Protein AF-A0AAW8AJW4-F1 (afdb_monomer_lite)

Foldseek 3Di:
DVVVVPPDDDDDDDPDLVCCVVPPQKDFDDDPNDTPDTGGSPVVVVVVVVVVVVVVVVVVVVVVVPPVVPPPDDDDDDDDDDDDD

Sequence (85 aa):
MAFRKSGCTILFCSHSPYHIRHLCDAALWLRGGQVAQFGPTEPVLAAYDLHTRERQEREQQSLEAPVAALQVSAGEGAGHQEVQP

Structure (mmCIF, N/CA/C/O backbone):
data_AF-A0AAW8AJW4-F1
#
_entry.id   AF-A0AAW8AJW4-F1
#
loop_
_atom_site.group_PDB
_atom_site.id
_atom_site.type_symbol
_atom_site.label_atom_id
_atom_site.label_alt_id
_atom_site.label_comp_id
_atom_site.label_asym_id
_atom_site.label_entity_id
_atom_site.label_seq_id
_atom_site.pdbx_PDB_ins_code
_atom_site.Cartn_x
_atom_site.Cartn_y
_atom_site.Cartn_z
_atom_site.occupancy
_atom_site.B_iso_or_equiv
_atom_site.auth_seq_id
_atom_site.auth_comp_id
_atom_site.auth_asym_id
_atom_site.auth_atom_id
_atom_site.pdbx_PDB_model_num
ATOM 1 N N . MET A 1 1 ? 18.700 2.926 -5.282 1.00 58.50 1 MET A N 1
ATOM 2 C CA . MET A 1 1 ? 17.840 2.567 -6.439 1.00 58.50 1 MET A CA 1
ATOM 3 C C . MET A 1 1 ? 18.330 1.358 -7.251 1.00 58.50 1 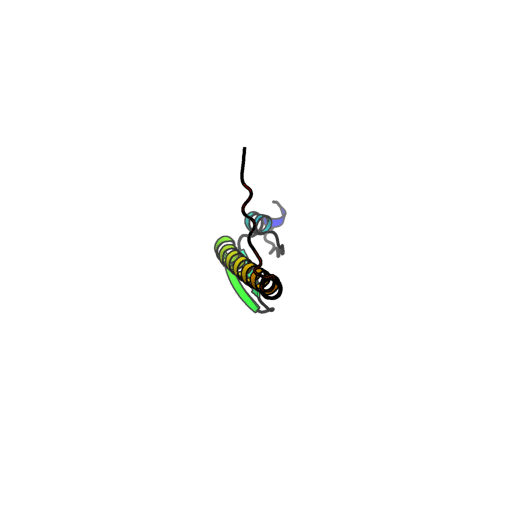MET A C 1
ATOM 5 O O . MET A 1 1 ? 17.523 0.825 -7.996 1.00 58.50 1 MET A O 1
ATOM 9 N N . ALA A 1 2 ? 19.591 0.903 -7.140 1.00 67.25 2 ALA A N 1
ATOM 10 C CA . ALA A 1 2 ? 20.111 -0.214 -7.951 1.00 67.25 2 ALA A CA 1
ATOM 11 C C . ALA A 1 2 ? 19.293 -1.515 -7.813 1.00 67.25 2 ALA A C 1
ATOM 13 O O . ALA A 1 2 ? 18.973 -2.141 -8.814 1.00 67.25 2 ALA A O 1
ATOM 14 N N . PHE A 1 3 ? 18.856 -1.844 -6.594 1.00 77.00 3 PHE A N 1
ATOM 15 C CA . PHE A 1 3 ? 18.075 -3.054 -6.304 1.00 77.00 3 PHE A CA 1
ATOM 16 C C . PHE A 1 3 ? 16.679 -3.070 -6.952 1.00 77.00 3 PHE A C 1
ATOM 18 O O . PHE A 1 3 ? 16.217 -4.104 -7.403 1.00 77.00 3 PHE A O 1
ATOM 25 N N . ARG A 1 4 ? 16.009 -1.913 -7.070 1.00 76.25 4 ARG A N 1
ATOM 26 C CA . ARG A 1 4 ? 14.719 -1.812 -7.786 1.00 76.25 4 ARG A CA 1
ATOM 27 C C . ARG A 1 4 ? 14.881 -1.985 -9.299 1.00 76.25 4 ARG A C 1
ATOM 29 O O . ARG A 1 4 ? 13.936 -2.345 -9.984 1.00 76.25 4 ARG A O 1
ATOM 36 N N . LYS A 1 5 ? 16.073 -1.687 -9.826 1.00 80.00 5 LYS A N 1
ATOM 37 C CA . LYS A 1 5 ? 16.371 -1.690 -11.264 1.00 80.00 5 LYS A CA 1
ATOM 38 C C . LYS A 1 5 ? 16.968 -3.011 -11.757 1.00 80.00 5 LYS A C 1
ATOM 40 O O . LYS A 1 5 ? 17.170 -3.151 -12.955 1.00 80.00 5 LYS A O 1
ATOM 45 N N . SER A 1 6 ? 17.237 -3.974 -10.873 1.00 85.62 6 SER A N 1
ATOM 46 C CA . SER A 1 6 ? 17.854 -5.260 -11.229 1.00 85.62 6 SER A CA 1
ATOM 47 C C . SER A 1 6 ? 16.864 -6.318 -11.734 1.00 85.62 6 SER A C 1
ATOM 49 O O . SER A 1 6 ? 17.231 -7.482 -11.838 1.00 85.62 6 SER A O 1
ATOM 51 N N . GLY A 1 7 ? 15.613 -5.945 -12.029 1.00 83.81 7 GLY A N 1
ATOM 52 C CA . GLY A 1 7 ? 14.612 -6.854 -12.602 1.00 83.81 7 GLY A CA 1
ATOM 53 C C . GLY A 1 7 ? 14.054 -7.903 -11.633 1.00 83.81 7 GLY A C 1
ATOM 54 O O . GLY A 1 7 ? 13.451 -8.874 -12.079 1.00 83.81 7 GLY A O 1
ATOM 55 N N . CYS A 1 8 ? 14.244 -7.735 -10.321 1.00 88.12 8 CYS A N 1
ATOM 56 C CA . CYS A 1 8 ? 13.644 -8.603 -9.310 1.00 88.12 8 CYS A CA 1
ATOM 57 C C . CYS A 1 8 ? 12.313 -8.036 -8.791 1.00 88.12 8 CYS A C 1
ATOM 59 O O . CYS A 1 8 ? 12.097 -6.823 -8.767 1.00 88.12 8 CYS A O 1
ATOM 61 N N . THR A 1 9 ? 11.422 -8.919 -8.337 1.00 89.44 9 THR A N 1
ATOM 62 C CA . THR A 1 9 ? 10.206 -8.529 -7.613 1.00 89.44 9 THR A CA 1
ATOM 63 C C . THR A 1 9 ? 10.545 -8.259 -6.151 1.00 89.44 9 THR A C 1
ATOM 65 O O . THR A 1 9 ? 11.167 -9.088 -5.490 1.00 89.44 9 THR A O 1
ATOM 68 N N . ILE A 1 10 ? 10.111 -7.109 -5.636 1.00 91.25 10 ILE A N 1
ATOM 69 C CA . ILE A 1 10 ? 10.328 -6.703 -4.246 1.00 91.25 10 ILE A CA 1
ATOM 70 C C . ILE A 1 10 ? 8.972 -6.638 -3.549 1.00 91.25 10 ILE A C 1
ATOM 72 O O . ILE A 1 10 ? 8.076 -5.930 -4.003 1.00 91.25 10 ILE A O 1
ATOM 76 N N . LEU A 1 11 ? 8.845 -7.348 -2.428 1.00 93.12 11 LEU A N 1
ATOM 77 C CA . LEU A 1 11 ? 7.714 -7.209 -1.518 1.00 93.12 11 LEU A CA 1
ATOM 78 C C . LEU A 1 11 ? 8.136 -6.345 -0.328 1.00 93.12 11 LEU A C 1
ATOM 80 O O . LEU A 1 11 ? 9.089 -6.671 0.377 1.00 93.12 11 LEU A O 1
ATOM 84 N N . PHE A 1 12 ? 7.415 -5.250 -0.108 1.00 94.31 12 PHE A N 1
ATOM 85 C CA . PHE A 1 12 ? 7.612 -4.347 1.021 1.00 94.31 12 PHE A CA 1
ATOM 86 C C . PHE A 1 12 ? 6.316 -4.260 1.831 1.00 94.31 12 PHE A C 1
ATOM 88 O O . PHE A 1 12 ? 5.242 -4.109 1.251 1.00 94.31 12 PHE A O 1
ATOM 95 N N . CYS A 1 13 ? 6.407 -4.350 3.161 1.00 94.25 13 CYS A N 1
ATOM 96 C CA . CYS A 1 13 ? 5.274 -4.159 4.063 1.00 94.25 13 CYS A CA 1
ATOM 97 C C . CYS A 1 13 ? 5.618 -3.077 5.096 1.00 94.25 13 CYS A C 1
ATOM 99 O O . CYS A 1 13 ? 6.730 -3.018 5.622 1.00 94.25 13 CYS A O 1
ATOM 101 N N . SER A 1 14 ? 4.678 -2.169 5.347 1.00 94.06 14 SER A N 1
ATOM 102 C CA . SER A 1 14 ? 4.827 -1.098 6.328 1.00 94.06 14 SER A CA 1
ATOM 103 C C . SER A 1 14 ? 3.455 -0.638 6.800 1.00 94.06 14 SER A C 1
ATOM 105 O O . SER A 1 14 ? 2.464 -0.809 6.099 1.00 94.06 14 SER A O 1
ATOM 107 N N . HIS A 1 15 ? 3.416 -0.003 7.967 1.00 91.62 15 HIS A N 1
ATOM 108 C CA . HIS A 1 15 ? 2.241 0.718 8.457 1.00 91.62 15 HIS A CA 1
ATOM 109 C C . HIS A 1 15 ? 2.288 2.213 8.122 1.00 91.62 15 HIS A C 1
ATOM 111 O O . HIS A 1 15 ? 1.344 2.930 8.426 1.00 91.62 15 HIS A O 1
ATOM 117 N N . SER A 1 16 ? 3.383 2.697 7.523 1.00 95.06 16 SER A N 1
ATOM 118 C CA . SER A 1 16 ? 3.550 4.099 7.140 1.00 95.06 16 SER A CA 1
ATOM 119 C C . SER A 1 16 ? 3.095 4.315 5.694 1.00 95.06 16 SER A C 1
ATOM 121 O O . SER A 1 16 ? 3.793 3.866 4.775 1.00 95.06 16 SER A O 1
ATOM 123 N N . PRO A 1 17 ? 1.994 5.056 5.451 1.00 94.31 17 PRO A N 1
ATOM 124 C CA . PRO A 1 17 ? 1.572 5.400 4.096 1.00 94.31 17 PRO A CA 1
ATOM 125 C C . PRO A 1 17 ? 2.654 6.173 3.335 1.00 94.31 17 PRO A C 1
ATOM 127 O O . PRO A 1 17 ? 2.789 6.021 2.125 1.00 94.31 17 PRO A O 1
ATOM 130 N N . TYR A 1 18 ? 3.470 6.968 4.040 1.00 96.19 18 TYR A N 1
ATOM 131 C CA . TYR A 1 18 ? 4.595 7.692 3.449 1.00 96.19 18 TYR A CA 1
ATOM 132 C C . TYR A 1 18 ? 5.610 6.735 2.809 1.00 96.19 18 TYR A C 1
ATOM 134 O O . TYR A 1 18 ? 5.961 6.915 1.644 1.00 96.19 18 TYR A O 1
ATOM 142 N N . HIS A 1 19 ? 6.043 5.684 3.516 1.00 95.56 19 HIS A N 1
ATOM 143 C CA . HIS A 1 19 ? 7.000 4.722 2.957 1.00 95.56 19 HIS A CA 1
ATOM 144 C C . HIS A 1 19 ? 6.417 3.951 1.773 1.00 95.56 19 HIS A C 1
ATOM 146 O O . HIS A 1 19 ? 7.108 3.760 0.774 1.00 95.56 19 HIS A O 1
ATOM 152 N N . ILE A 1 20 ? 5.146 3.552 1.859 1.00 96.12 20 ILE A N 1
ATOM 153 C CA . ILE A 1 20 ? 4.476 2.819 0.781 1.00 96.12 20 ILE A CA 1
ATOM 154 C C . ILE A 1 20 ? 4.406 3.689 -0.484 1.00 96.12 20 ILE A C 1
ATOM 156 O O . ILE A 1 20 ? 4.814 3.228 -1.548 1.00 96.12 20 ILE A O 1
ATOM 160 N N . ARG A 1 21 ? 4.007 4.967 -0.369 1.00 95.44 21 ARG A N 1
ATOM 161 C CA . ARG A 1 21 ? 3.956 5.912 -1.506 1.00 95.44 21 ARG A CA 1
ATOM 162 C C . ARG A 1 21 ? 5.296 6.081 -2.221 1.00 95.44 21 ARG A C 1
ATOM 164 O O . ARG A 1 21 ? 5.327 6.193 -3.439 1.00 95.44 21 ARG A O 1
ATOM 171 N N . HIS A 1 22 ? 6.403 6.111 -1.479 1.00 94.12 22 HIS A N 1
ATOM 172 C CA . HIS A 1 22 ? 7.724 6.379 -2.060 1.00 94.12 22 HIS A CA 1
ATOM 173 C C . HIS A 1 22 ? 8.413 5.128 -2.626 1.00 94.12 22 HIS A C 1
ATOM 175 O O . HIS A 1 22 ? 9.308 5.247 -3.470 1.00 94.12 22 HIS A O 1
ATOM 181 N N . LEU A 1 23 ? 8.047 3.935 -2.147 1.00 92.50 23 LEU A N 1
ATOM 182 C CA . LEU A 1 23 ? 8.754 2.690 -2.463 1.00 92.50 23 LEU A CA 1
ATOM 183 C C . LEU A 1 23 ? 7.976 1.754 -3.391 1.00 92.50 23 LEU A C 1
ATOM 185 O O . LEU A 1 23 ? 8.614 0.988 -4.115 1.00 92.50 23 LEU A O 1
ATOM 189 N N . CYS A 1 24 ? 6.644 1.805 -3.376 1.00 94.38 24 CYS A N 1
ATOM 190 C CA . CYS A 1 24 ? 5.790 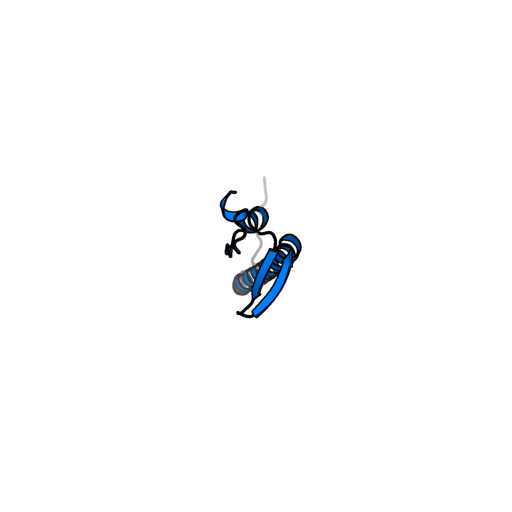0.833 -4.048 1.00 94.38 24 CYS A CA 1
ATOM 191 C C . CYS A 1 24 ? 5.094 1.426 -5.275 1.00 94.38 24 CYS A C 1
ATOM 193 O O . CYS A 1 24 ? 4.458 2.476 -5.199 1.00 94.38 24 CYS A O 1
ATOM 195 N N . ASP A 1 25 ? 5.140 0.690 -6.384 1.00 93.94 25 ASP A N 1
ATOM 196 C CA . ASP A 1 25 ? 4.414 1.023 -7.616 1.00 93.94 25 ASP A CA 1
ATOM 197 C C . ASP A 1 25 ? 2.952 0.512 -7.569 1.00 93.94 25 ASP A C 1
ATOM 199 O O . ASP A 1 25 ? 2.043 1.096 -8.160 1.00 93.94 25 ASP A O 1
ATOM 203 N N . ALA A 1 26 ? 2.719 -0.561 -6.806 1.00 96.44 26 ALA A N 1
ATOM 204 C CA . ALA A 1 26 ? 1.417 -1.149 -6.514 1.00 96.44 26 ALA A CA 1
ATOM 205 C C . ALA A 1 26 ? 1.343 -1.573 -5.039 1.00 96.44 26 ALA A C 1
ATOM 207 O O . ALA A 1 26 ? 2.368 -1.864 -4.418 1.00 96.44 26 ALA A O 1
ATOM 208 N N . ALA A 1 27 ? 0.131 -1.654 -4.492 1.00 98.06 27 ALA A N 1
ATOM 209 C CA . ALA A 1 27 ? -0.122 -2.049 -3.112 1.00 98.06 27 ALA A CA 1
ATOM 210 C C . ALA A 1 27 ? -1.216 -3.123 -3.015 1.00 98.06 27 ALA A C 1
ATOM 212 O O . ALA A 1 27 ? -2.162 -3.154 -3.804 1.00 98.06 27 ALA A O 1
ATOM 213 N N . LEU A 1 28 ? -1.075 -3.993 -2.013 1.00 97.81 28 LEU A N 1
ATOM 214 C CA . LEU A 1 28 ? -2.048 -5.006 -1.612 1.00 97.81 28 LEU A CA 1
ATOM 215 C C . LEU A 1 28 ? -2.517 -4.685 -0.194 1.00 97.81 28 LEU A C 1
ATOM 217 O O . LEU A 1 28 ? -1.723 -4.746 0.745 1.00 97.81 28 LEU A O 1
ATOM 221 N N . TRP A 1 29 ? -3.798 -4.372 -0.030 1.00 97.44 29 TRP A N 1
ATOM 222 C CA . TRP A 1 29 ? -4.403 -4.192 1.284 1.00 97.44 29 TRP A CA 1
ATOM 223 C C . TRP A 1 29 ? -5.155 -5.458 1.706 1.00 97.44 29 TRP A C 1
ATOM 225 O O . TRP A 1 29 ? -6.014 -5.970 0.983 1.00 97.44 29 TRP A O 1
ATOM 235 N N . LEU A 1 30 ? -4.835 -5.942 2.907 1.00 96.12 30 LEU A N 1
ATOM 236 C CA . LEU A 1 30 ? -5.497 -7.067 3.554 1.00 96.12 30 LEU A CA 1
ATOM 237 C C . LEU A 1 30 ? -6.390 -6.600 4.707 1.00 96.12 30 LEU A C 1
ATOM 239 O O . LEU A 1 30 ? -5.980 -5.789 5.540 1.00 96.12 30 LEU A O 1
ATOM 243 N N . ARG A 1 31 ? -7.584 -7.184 4.806 1.00 95.06 31 ARG A N 1
ATOM 244 C CA . ARG A 1 31 ? -8.523 -6.993 5.916 1.00 95.06 31 ARG A CA 1
ATOM 245 C C . ARG A 1 31 ? -9.010 -8.352 6.403 1.00 95.06 31 ARG A C 1
ATOM 247 O O . ARG A 1 31 ? -9.584 -9.114 5.635 1.00 95.06 31 ARG A O 1
ATOM 254 N N . GLY A 1 32 ? -8.749 -8.671 7.672 1.00 94.12 32 GLY A N 1
ATOM 255 C CA . GLY A 1 32 ? -9.134 -9.965 8.253 1.00 94.12 32 GLY A CA 1
ATOM 256 C C . GLY A 1 32 ? -8.535 -11.174 7.520 1.00 94.12 32 GLY A C 1
ATOM 257 O O . GLY A 1 32 ? -9.197 -12.194 7.388 1.00 94.12 32 GLY A O 1
ATOM 258 N N . GLY A 1 33 ? -7.318 -11.040 6.981 1.00 95.88 33 GLY A N 1
ATOM 259 C CA . GLY A 1 33 ? -6.659 -12.091 6.194 1.00 95.88 33 GLY A CA 1
ATOM 260 C C . GLY A 1 33 ? -7.138 -12.216 4.742 1.00 95.88 33 GLY A C 1
ATOM 261 O O . GLY A 1 33 ? -6.640 -13.073 4.021 1.00 95.88 33 GLY A O 1
ATOM 262 N N . GLN A 1 34 ? -8.065 -11.366 4.291 1.00 97.56 34 GLN A N 1
ATOM 263 C CA . GLN A 1 34 ? -8.580 -11.366 2.919 1.00 97.56 34 GLN A CA 1
ATOM 264 C C . GLN A 1 34 ? -8.118 -10.131 2.148 1.00 97.56 34 GLN A C 1
ATOM 266 O O . GLN A 1 34 ? -7.933 -9.062 2.729 1.00 97.56 34 GLN A O 1
ATOM 271 N N . VAL A 1 35 ? -7.962 -10.266 0.830 1.00 97.88 35 VAL A N 1
ATOM 272 C CA . VAL A 1 35 ? -7.657 -9.135 -0.053 1.00 97.88 35 VAL A CA 1
ATOM 273 C C . VAL A 1 35 ? -8.854 -8.195 -0.097 1.00 97.88 35 VAL A C 1
ATOM 275 O O . VAL A 1 35 ? -9.913 -8.555 -0.600 1.00 97.88 35 VAL A O 1
ATOM 278 N N . ALA A 1 36 ? -8.674 -6.987 0.431 1.00 97.94 36 ALA A N 1
ATOM 279 C CA . ALA A 1 36 ? -9.674 -5.930 0.353 1.00 97.94 36 ALA A CA 1
ATOM 280 C C . ALA A 1 36 ? -9.518 -5.125 -0.943 1.00 97.94 36 ALA A C 1
ATOM 282 O O . ALA A 1 36 ? -10.512 -4.796 -1.584 1.00 97.94 36 ALA A O 1
ATOM 283 N N . GLN A 1 37 ? -8.274 -4.844 -1.347 1.00 98.50 37 GLN A N 1
ATOM 284 C CA . GLN A 1 37 ? -7.965 -4.166 -2.604 1.00 98.50 37 GLN A CA 1
ATOM 285 C C . GLN A 1 37 ? -6.527 -4.461 -3.050 1.00 98.50 37 GLN A C 1
ATOM 287 O O . GLN A 1 37 ? -5.624 -4.591 -2.223 1.00 98.50 37 GLN A O 1
ATOM 292 N N . PHE A 1 38 ? -6.311 -4.528 -4.362 1.00 98.19 38 PHE A N 1
ATOM 293 C CA . PHE A 1 38 ? -4.995 -4.632 -4.990 1.00 98.19 38 PHE A CA 1
ATOM 294 C C . PHE A 1 38 ? -4.946 -3.741 -6.233 1.00 98.19 38 PHE A C 1
ATOM 296 O O . PHE A 1 38 ? -5.900 -3.729 -7.011 1.00 98.19 38 PHE A O 1
ATOM 303 N N . GLY A 1 39 ? -3.862 -2.993 -6.427 1.00 98.25 39 GLY A N 1
ATOM 304 C CA . GLY A 1 39 ? -3.719 -2.107 -7.584 1.00 98.25 39 GLY A CA 1
ATOM 305 C C . GLY A 1 39 ? -2.663 -1.022 -7.380 1.00 98.25 39 GLY A C 1
ATOM 306 O O . GLY A 1 39 ? -1.788 -1.187 -6.528 1.00 98.25 39 GLY A O 1
ATOM 307 N N . PRO A 1 40 ? -2.727 0.087 -8.143 1.00 98.44 40 PRO A N 1
ATOM 308 C CA . PRO A 1 40 ? -1.837 1.229 -7.952 1.00 98.44 40 PRO A CA 1
ATOM 309 C C . PRO A 1 40 ? -1.851 1.723 -6.500 1.00 98.44 40 PRO A C 1
ATOM 311 O O . PRO A 1 40 ? -2.886 1.676 -5.831 1.00 98.44 40 PRO A O 1
ATOM 314 N N . THR A 1 41 ? -0.706 2.204 -6.016 1.00 98.00 41 THR A N 1
ATOM 315 C CA . THR A 1 41 ? -0.515 2.559 -4.601 1.00 98.00 41 THR A CA 1
ATOM 316 C C . THR A 1 41 ? -1.524 3.593 -4.091 1.00 98.00 41 THR A C 1
ATOM 318 O O . THR A 1 41 ? -2.113 3.391 -3.032 1.00 98.00 41 THR A O 1
ATOM 321 N N . GLU A 1 42 ? -1.770 4.673 -4.837 1.00 98.12 42 GLU A N 1
ATOM 322 C CA . GLU A 1 42 ? -2.581 5.794 -4.337 1.00 98.12 42 GLU A CA 1
ATOM 323 C C . GLU A 1 42 ? -4.058 5.422 -4.090 1.00 98.12 42 GLU A C 1
ATOM 325 O O . GLU A 1 42 ? -4.541 5.661 -2.982 1.00 98.12 42 GLU A O 1
ATOM 330 N N . PRO A 1 43 ? -4.779 4.766 -5.026 1.00 98.38 43 PRO A N 1
ATOM 331 C CA . PRO A 1 43 ? -6.147 4.309 -4.770 1.00 98.38 43 PRO A CA 1
ATOM 332 C C . PRO A 1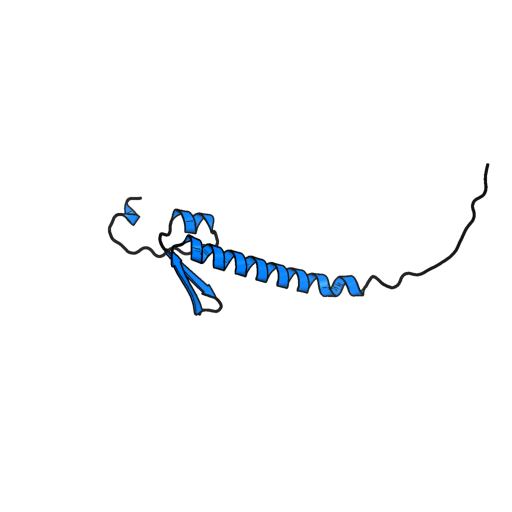 43 ? -6.267 3.308 -3.616 1.00 98.38 43 PRO A C 1
ATOM 334 O O . PRO A 1 43 ? -7.260 3.324 -2.893 1.00 98.38 43 PRO A O 1
ATOM 337 N N . VAL A 1 44 ? -5.278 2.424 -3.445 1.00 98.38 44 VAL A N 1
ATOM 338 C CA . VAL A 1 44 ? -5.283 1.423 -2.365 1.00 98.38 44 VAL A CA 1
ATOM 339 C C . VAL A 1 44 ? -5.063 2.097 -1.011 1.00 98.38 44 VAL A C 1
ATOM 341 O O . VAL A 1 44 ? -5.764 1.785 -0.050 1.00 98.38 44 VAL A O 1
ATOM 344 N N . LEU A 1 45 ? -4.129 3.050 -0.932 1.00 97.88 45 LEU A N 1
ATOM 345 C CA . LEU A 1 45 ? -3.898 3.823 0.288 1.00 97.88 45 LEU A CA 1
ATOM 346 C C . LEU A 1 45 ? -5.093 4.703 0.647 1.00 97.88 45 LEU A C 1
ATOM 348 O O . LEU A 1 45 ? -5.446 4.768 1.818 1.00 97.88 45 LEU A O 1
ATOM 352 N N . ALA A 1 46 ? -5.756 5.321 -0.333 1.00 97.81 46 ALA A N 1
ATOM 353 C CA . ALA A 1 46 ? -6.961 6.109 -0.080 1.00 97.81 46 ALA A CA 1
ATOM 354 C C . ALA A 1 46 ? -8.076 5.266 0.571 1.00 97.81 46 ALA A C 1
ATOM 356 O O . ALA A 1 46 ? -8.686 5.698 1.550 1.00 97.81 46 ALA A O 1
ATOM 357 N N . ALA A 1 47 ? -8.306 4.046 0.074 1.00 97.75 47 ALA A N 1
ATOM 358 C CA . ALA A 1 47 ? -9.280 3.126 0.660 1.00 97.75 47 ALA A CA 1
ATOM 359 C C . ALA A 1 47 ? -8.873 2.647 2.066 1.00 97.75 47 ALA A C 1
ATOM 361 O O . ALA A 1 47 ? -9.714 2.583 2.966 1.00 97.75 47 ALA A O 1
ATOM 362 N N . TYR A 1 48 ? -7.585 2.355 2.275 1.00 96.94 48 TYR A N 1
ATOM 363 C CA . TYR A 1 48 ? -7.048 1.992 3.588 1.00 96.94 48 TYR A CA 1
ATOM 364 C C . TYR A 1 48 ? -7.183 3.130 4.614 1.00 96.94 48 TYR A C 1
ATOM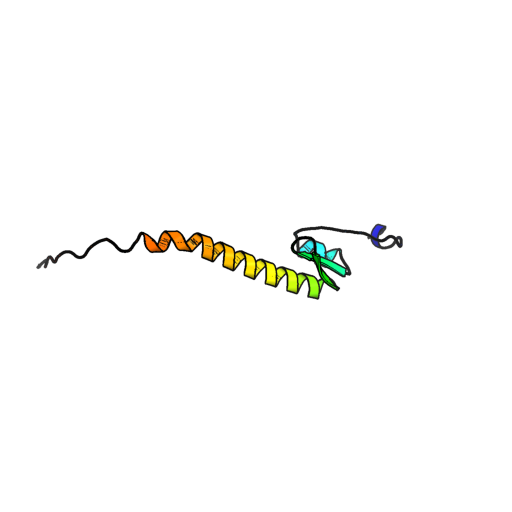 366 O O . TYR A 1 48 ? -7.593 2.891 5.753 1.00 96.94 48 TYR A O 1
ATOM 374 N N . ASP A 1 49 ? -6.864 4.365 4.219 1.00 96.50 49 ASP A N 1
ATOM 375 C CA . ASP A 1 49 ? -6.935 5.548 5.080 1.00 96.50 49 ASP A CA 1
ATOM 376 C C . ASP A 1 49 ? -8.385 5.828 5.499 1.00 96.50 49 ASP A C 1
ATOM 378 O O . ASP A 1 49 ? -8.641 6.073 6.680 1.00 96.50 49 ASP A O 1
ATOM 382 N N . LEU A 1 50 ? -9.342 5.728 4.566 1.00 97.00 50 LEU A N 1
ATOM 383 C CA . LEU A 1 50 ? -10.770 5.845 4.873 1.00 97.00 50 LEU A CA 1
ATOM 384 C C . LEU A 1 50 ? -11.202 4.794 5.903 1.00 97.00 50 LEU A C 1
ATOM 386 O O . LEU A 1 50 ? -11.752 5.144 6.945 1.00 97.00 50 LEU A O 1
ATOM 390 N N . HIS A 1 51 ? -10.869 3.523 5.664 1.00 95.56 51 HIS A N 1
ATOM 391 C CA . HIS A 1 51 ? -11.208 2.443 6.589 1.00 95.56 51 HIS A CA 1
ATOM 392 C C . HIS A 1 51 ? -10.596 2.642 7.983 1.00 95.56 51 HIS A C 1
ATOM 394 O O . HIS A 1 51 ? -11.232 2.361 8.999 1.00 95.56 51 HIS A O 1
ATOM 400 N N . THR A 1 52 ? -9.352 3.119 8.046 1.00 94.00 52 THR A N 1
ATOM 401 C CA . THR A 1 52 ? -8.649 3.357 9.312 1.00 94.00 52 THR A CA 1
ATOM 402 C C . THR A 1 52 ? -9.327 4.463 10.118 1.00 94.00 52 THR A C 1
ATOM 404 O O . THR A 1 52 ? -9.509 4.300 11.324 1.00 94.00 52 THR A O 1
ATOM 407 N N . ARG A 1 53 ? -9.765 5.544 9.460 1.00 94.94 53 ARG A N 1
ATOM 408 C CA . ARG A 1 53 ? -10.522 6.633 10.100 1.00 94.94 53 ARG A CA 1
ATOM 409 C C . ARG A 1 53 ? -11.854 6.139 10.658 1.00 94.94 53 ARG A C 1
ATOM 411 O O . ARG A 1 53 ? -12.107 6.309 11.844 1.00 94.94 53 ARG A O 1
ATOM 418 N N . GLU A 1 54 ? -12.638 5.423 9.852 1.00 95.50 54 GLU A N 1
ATOM 419 C CA . GLU A 1 54 ? -13.921 4.843 10.288 1.00 95.50 54 GLU A CA 1
ATOM 420 C C . GLU A 1 54 ? -13.748 3.901 11.492 1.00 95.50 54 GLU A C 1
ATOM 422 O O . GLU A 1 54 ? -14.574 3.854 12.406 1.00 95.50 54 GLU A O 1
ATOM 427 N N . ARG A 1 55 ? -12.661 3.119 11.515 1.00 93.50 55 ARG A N 1
ATOM 428 C CA . ARG A 1 55 ? -12.343 2.220 12.633 1.00 93.50 55 ARG A CA 1
ATOM 429 C C . ARG A 1 55 ? -12.016 2.991 13.911 1.00 93.50 55 ARG A C 1
ATOM 431 O O . ARG A 1 55 ? -12.530 2.608 14.960 1.00 93.50 55 ARG A O 1
ATOM 438 N N . GLN A 1 56 ? -11.212 4.049 13.811 1.00 93.62 56 GLN A N 1
ATOM 439 C CA . GLN A 1 56 ? -10.846 4.911 14.940 1.00 93.62 56 GLN A CA 1
ATOM 440 C C . GLN A 1 56 ? -12.062 5.641 15.512 1.00 93.62 56 GLN A C 1
ATOM 442 O O . GLN A 1 56 ? -12.253 5.645 16.723 1.00 93.62 56 GLN A O 1
ATOM 447 N N . GLU A 1 57 ? -12.927 6.189 14.657 1.00 94.75 57 GLU A N 1
ATOM 448 C CA . GLU A 1 57 ? -14.163 6.858 15.082 1.00 94.75 57 GLU A CA 1
ATOM 449 C C . GLU A 1 57 ? -15.078 5.910 15.867 1.00 94.75 57 GLU A C 1
ATOM 451 O O . GLU A 1 57 ? -15.577 6.264 16.936 1.00 94.75 57 GLU A O 1
ATOM 456 N N . ARG A 1 58 ? -15.254 4.670 15.388 1.00 92.56 58 ARG A N 1
ATOM 457 C CA . ARG A 1 58 ? -16.053 3.660 16.102 1.00 92.56 58 ARG A CA 1
ATOM 458 C C . ARG A 1 58 ? -15.442 3.256 17.443 1.00 92.56 58 ARG A C 1
ATOM 460 O O . ARG A 1 58 ? -16.182 2.964 18.379 1.00 92.56 58 ARG A O 1
ATOM 467 N N . GLU A 1 59 ? -14.118 3.181 17.525 1.00 91.50 59 GLU A N 1
ATOM 468 C CA . GLU A 1 59 ? -13.410 2.861 18.767 1.00 91.50 59 GLU A CA 1
ATOM 469 C C . GLU A 1 59 ? -13.552 4.001 19.783 1.00 91.50 59 GLU A C 1
ATOM 471 O O . GLU A 1 59 ? -13.958 3.758 20.919 1.00 91.50 59 GLU A O 1
ATOM 476 N N . GLN A 1 60 ? -13.364 5.247 19.344 1.00 88.00 60 GLN A N 1
ATOM 477 C CA . GLN A 1 60 ? -13.545 6.447 20.162 1.00 88.00 60 GLN A CA 1
ATOM 478 C C . GLN A 1 60 ? -14.971 6.543 20.733 1.00 88.00 60 GLN A C 1
ATOM 480 O O . GLN A 1 60 ? -15.149 6.699 21.939 1.00 88.00 60 GLN A O 1
ATOM 485 N N . GLN A 1 61 ? -15.995 6.342 19.896 1.00 87.25 61 GLN A N 1
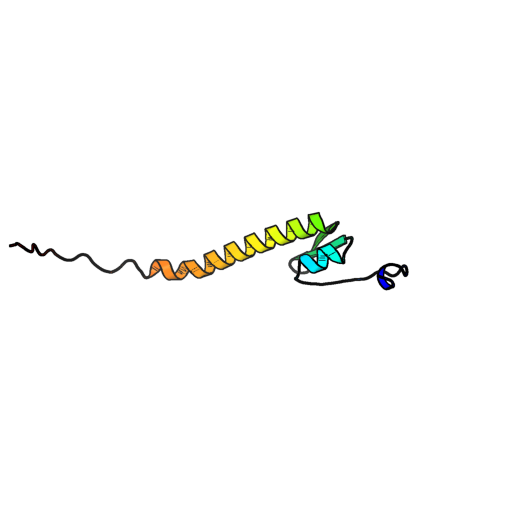ATOM 486 C CA . GLN A 1 61 ? -17.399 6.329 20.331 1.00 87.25 61 GLN A CA 1
ATOM 487 C C . GLN A 1 61 ? -17.688 5.233 21.367 1.00 87.25 61 GLN A C 1
ATOM 489 O O . GLN A 1 61 ? -18.488 5.434 22.281 1.00 87.25 61 GLN A O 1
ATOM 494 N N . SER A 1 62 ? -17.038 4.072 21.248 1.00 83.69 62 SER A N 1
ATOM 495 C CA . SER A 1 62 ? -17.217 2.974 22.204 1.00 83.69 62 SER A CA 1
ATOM 496 C C . SER A 1 62 ? -16.580 3.247 23.572 1.00 83.69 62 SER A C 1
ATOM 498 O O . SER A 1 62 ? -17.084 2.757 24.582 1.00 83.69 62 SER A O 1
ATOM 500 N N . LEU A 1 63 ? -15.515 4.056 23.617 1.00 77.38 63 LEU A N 1
ATOM 501 C CA . LEU A 1 63 ? -14.826 4.452 24.849 1.00 77.38 63 LEU A CA 1
ATOM 502 C C . LEU A 1 63 ? -15.544 5.591 25.592 1.00 77.38 63 LEU A C 1
ATOM 504 O O . LEU A 1 63 ? -15.470 5.653 26.816 1.00 77.38 63 LEU A O 1
ATOM 508 N N . GLU A 1 64 ? -16.259 6.468 24.883 1.00 67.00 64 GLU A N 1
ATOM 509 C CA . GLU A 1 64 ? -16.983 7.607 25.478 1.00 67.00 64 GLU A CA 1
ATOM 510 C C . GLU A 1 64 ? -18.367 7.226 26.048 1.00 67.00 64 GLU A C 1
ATOM 512 O O . GLU A 1 64 ? -18.891 7.895 26.942 1.00 67.00 64 GLU A O 1
ATOM 517 N N . ALA A 1 65 ? -18.937 6.102 25.606 1.00 60.75 65 ALA A N 1
ATOM 518 C CA . ALA A 1 65 ? -20.269 5.634 25.995 1.00 60.75 65 ALA A CA 1
ATOM 519 C C . ALA A 1 65 ? -20.508 5.320 27.499 1.00 60.75 65 ALA A C 1
ATOM 521 O O . ALA A 1 65 ? -21.659 5.452 27.921 1.00 60.75 65 ALA A O 1
ATOM 522 N N . PRO A 1 66 ? -19.528 4.943 28.354 1.00 55.22 66 PRO A N 1
ATOM 523 C CA . PRO A 1 66 ? -19.809 4.685 29.768 1.00 55.22 66 PRO A CA 1
ATOM 524 C C . PRO A 1 66 ? -19.678 5.916 30.683 1.00 55.22 66 PRO A C 1
ATOM 526 O O . PRO A 1 66 ? -20.118 5.850 31.829 1.00 55.22 66 PRO A O 1
ATOM 529 N N . VAL A 1 67 ? -19.094 7.034 30.229 1.00 55.59 67 VAL A N 1
ATOM 530 C CA . VAL A 1 67 ? -18.773 8.176 31.119 1.00 55.59 67 VAL A CA 1
ATOM 531 C C . VAL A 1 67 ? -19.919 9.191 31.209 1.00 55.59 67 VAL A C 1
ATOM 533 O O . VAL A 1 67 ? -20.166 9.753 32.274 1.00 55.59 67 VAL A O 1
ATOM 536 N N . ALA A 1 68 ? -20.686 9.369 30.128 1.00 55.00 68 ALA A N 1
ATOM 537 C CA . ALA A 1 68 ? -21.815 10.305 30.091 1.00 55.00 68 ALA A CA 1
ATOM 538 C C . ALA A 1 68 ? -22.998 9.882 30.990 1.00 55.00 68 ALA A C 1
ATOM 540 O O . ALA A 1 68 ? -23.788 10.724 31.415 1.00 55.00 68 ALA A O 1
ATOM 541 N N . ALA A 1 69 ? -23.115 8.591 31.322 1.00 55.16 69 ALA A N 1
ATOM 542 C CA . ALA A 1 69 ? -24.211 8.067 32.138 1.00 55.16 69 ALA A CA 1
ATOM 543 C C . ALA A 1 69 ? -24.064 8.347 33.650 1.00 55.16 69 ALA A C 1
ATOM 545 O O . ALA A 1 69 ? -25.045 8.220 34.379 1.00 55.16 69 ALA A O 1
ATOM 546 N N . LEU A 1 70 ? -22.877 8.738 34.140 1.00 54.78 70 LEU A N 1
ATOM 547 C CA . LEU A 1 70 ? -22.624 8.937 35.577 1.00 54.78 70 LEU A CA 1
ATOM 548 C C . LEU A 1 70 ? -22.786 10.391 36.069 1.00 54.78 70 LEU A C 1
ATOM 550 O O . LEU A 1 70 ? -22.599 10.644 37.256 1.00 54.78 70 LEU A O 1
ATOM 554 N N . GLN A 1 71 ? -23.106 11.355 35.196 1.00 57.16 71 GLN A N 1
ATOM 555 C CA . GLN A 1 71 ? -23.056 12.793 35.529 1.00 57.16 71 GLN A CA 1
ATOM 556 C C . GLN A 1 71 ? -24.427 13.475 35.707 1.00 57.16 71 GLN A C 1
ATOM 558 O O . GLN A 1 71 ? -24.480 14.688 35.892 1.00 57.16 71 GLN A O 1
ATOM 563 N N . VAL A 1 72 ? -25.538 12.727 35.718 1.00 51.56 72 VAL A N 1
ATOM 564 C CA . VAL A 1 72 ? -26.892 13.284 35.932 1.00 51.56 72 VAL A CA 1
ATOM 565 C C . VAL A 1 72 ? -27.438 12.886 37.309 1.00 51.56 72 VAL A C 1
ATOM 567 O O . VAL A 1 72 ? -28.442 12.193 37.410 1.00 51.56 72 VAL A O 1
ATOM 570 N N . SER A 1 73 ? -26.775 13.303 38.393 1.00 52.31 73 SER A N 1
ATOM 571 C CA . SER A 1 73 ? -27.414 13.379 39.723 1.00 52.31 73 SER A CA 1
ATOM 572 C C . SER A 1 73 ? -26.628 14.250 40.716 1.00 52.31 73 SER A C 1
ATOM 574 O O . SER A 1 73 ? -26.022 13.756 41.663 1.00 52.31 73 SER A O 1
ATOM 576 N N . ALA A 1 74 ? -26.646 15.562 40.509 1.00 50.62 74 ALA A N 1
ATOM 577 C CA . ALA A 1 74 ? -26.466 16.571 41.557 1.00 50.62 74 ALA A CA 1
ATOM 578 C C . ALA A 1 74 ? -27.103 17.850 40.990 1.00 50.62 74 ALA A C 1
ATOM 580 O O . ALA A 1 74 ? -26.538 18.470 40.102 1.00 50.62 74 ALA A O 1
ATOM 581 N N . GLY A 1 75 ? -28.357 18.186 41.272 1.00 39.22 75 GLY A N 1
ATOM 582 C CA . GLY A 1 75 ? -28.958 18.306 42.593 1.00 39.22 75 GLY A CA 1
ATOM 583 C C . GLY A 1 75 ? -29.245 19.794 42.795 1.00 39.22 75 GLY A C 1
ATOM 584 O O . GLY A 1 75 ? -28.350 20.545 43.168 1.00 39.22 75 GLY A O 1
ATOM 585 N N . GLU A 1 76 ? -30.466 20.212 42.458 1.00 45.25 76 GLU A N 1
ATOM 586 C CA . GLU A 1 76 ? -31.025 21.542 42.725 1.00 45.25 76 GLU A CA 1
ATOM 587 C C . GLU A 1 76 ? -30.940 21.913 44.217 1.00 45.25 76 GLU A C 1
ATOM 589 O O . GLU A 1 76 ? -31.182 21.074 45.084 1.00 45.25 76 GLU A O 1
ATOM 594 N N . GLY A 1 77 ? -30.678 23.191 44.522 1.00 36.41 77 GLY A N 1
ATOM 595 C CA . GLY A 1 77 ? -30.804 23.723 45.882 1.00 36.41 77 GLY A CA 1
ATOM 596 C C . GLY A 1 77 ? -30.441 25.206 46.027 1.00 36.41 77 GLY A C 1
ATOM 597 O O . GLY A 1 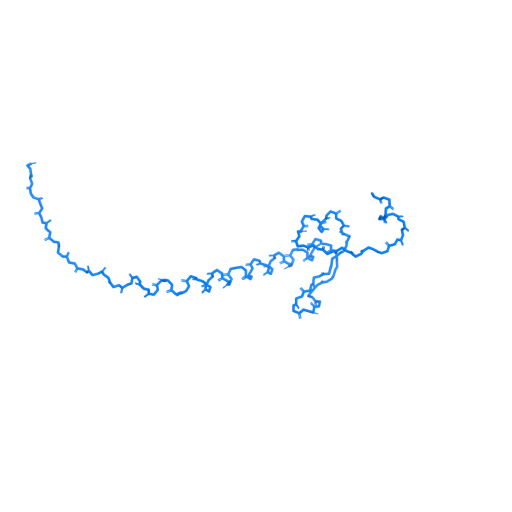77 ? -29.270 25.544 45.940 1.00 36.41 77 GLY A O 1
ATOM 598 N N . ALA A 1 78 ? -31.467 26.039 46.264 1.00 40.97 78 ALA A N 1
ATOM 599 C CA . ALA A 1 78 ? -31.515 27.299 47.037 1.00 40.97 78 ALA A CA 1
ATOM 600 C C . ALA A 1 78 ? -30.297 28.263 46.972 1.00 40.97 78 ALA A C 1
ATOM 602 O O . ALA A 1 78 ? -29.211 27.960 47.438 1.00 40.97 78 ALA A O 1
ATOM 603 N N . GLY A 1 79 ? -30.399 29.498 46.473 1.00 43.09 79 GLY A N 1
ATOM 604 C CA . GLY A 1 79 ? -31.369 30.509 46.887 1.00 43.09 79 GLY A CA 1
ATOM 605 C C . GLY A 1 79 ? -30.828 31.332 48.058 1.00 43.09 79 GLY A C 1
ATOM 606 O O . GLY A 1 79 ? -31.270 31.112 49.171 1.00 43.09 79 GLY A O 1
ATOM 607 N N . HIS A 1 80 ? -29.915 32.282 47.822 1.00 46.22 80 HIS A N 1
ATOM 608 C CA . HIS A 1 80 ? -29.574 33.327 48.793 1.00 46.22 80 HIS A CA 1
ATOM 609 C C . HIS A 1 80 ? -29.349 34.663 48.073 1.00 46.22 80 HIS A C 1
ATOM 611 O O . HIS A 1 80 ? -28.441 34.826 47.264 1.00 46.22 80 HIS A O 1
ATOM 617 N N . GLN A 1 81 ? -30.251 35.595 48.368 1.00 49.03 81 GLN A N 1
ATOM 618 C CA . GLN A 1 81 ? -30.187 37.013 48.057 1.00 49.03 81 GLN A CA 1
ATOM 619 C C . GLN A 1 81 ? -29.119 37.657 48.950 1.00 49.03 81 GLN A C 1
ATOM 621 O O . GLN A 1 81 ? -29.280 37.669 50.169 1.00 49.03 81 GLN A O 1
ATOM 626 N N . GLU A 1 82 ? -28.053 38.194 48.358 1.00 41.47 82 GLU A N 1
ATOM 627 C CA . GLU A 1 82 ? -27.112 39.070 49.060 1.00 41.47 82 GLU A CA 1
ATOM 628 C C . GLU A 1 82 ? -27.384 40.518 48.643 1.00 41.47 82 GLU A C 1
ATOM 630 O O . GLU A 1 82 ? -27.425 40.864 47.461 1.00 41.47 82 GLU A O 1
ATOM 635 N N . VAL A 1 83 ? -27.681 41.333 49.651 1.00 43.91 83 VAL A N 1
ATOM 636 C CA . VAL A 1 83 ? -28.038 42.745 49.572 1.00 43.91 83 VAL A CA 1
ATOM 637 C C . VAL A 1 83 ? -26.845 43.554 50.080 1.00 43.91 83 VAL A C 1
ATOM 639 O O . VAL A 1 83 ? -26.476 43.396 51.240 1.00 43.91 83 VAL A O 1
ATOM 642 N N . GLN A 1 84 ? -26.396 44.498 49.238 1.00 33.38 84 GLN A N 1
ATOM 643 C CA . GLN A 1 84 ? -25.748 45.783 49.577 1.00 33.38 84 GLN A CA 1
ATOM 644 C C . GLN A 1 84 ? -24.278 45.778 50.036 1.00 33.38 84 GLN A C 1
ATOM 646 O O . GLN A 1 84 ? -23.745 44.717 50.360 1.00 33.38 84 GLN A O 1
ATOM 651 N N . PRO A 1 85 ? -23.589 46.945 50.063 1.00 55.31 85 PRO A N 1
ATOM 652 C CA . PRO A 1 85 ? -24.060 48.352 50.042 1.00 55.31 85 PRO A CA 1
ATOM 653 C C . PRO A 1 85 ? -24.268 49.007 48.674 1.00 55.31 85 PRO A C 1
ATOM 655 O O . PRO A 1 85 ? -23.526 48.687 47.723 1.00 55.31 85 PRO A O 1
#

Secondary structure (DSSP, 8-state):
-HHHHSS-------S-HHHHHHH-SEEEEEETTEEEEEEEHHHHHHHHHHHHHHHHHHHHHHHHTTTGGGS--------------

pLDDT: mean 81.39, std 20.39, range [33.38, 98.5]

Radius of gyration: 26.58 Å; chains: 1; bounding box: 52×60×63 Å

Organism: Klebsiella pneumoniae (NCBI:txid573)

InterPro domains:
  IPR027417 P-loop containing nucleoside triphosphate hydrolase [G3DSA:3.40.50.300] (1-80)
  IPR027417 P-loop containing nucleoside triphosphate hydrolase [SSF52540] (3-53)
  IPR050683 Bacterial Polysaccharide Export ATP-binding [PTHR46743] (3-64)